Protein 4OCI (pdb70)

Solvent-accessible surface area: 8070 Å² total

InterPro domains:
  IPR002048 EF-hand domain [PF13499] (6-94)
  IPR002048 EF-hand domain [PF13833] (98-137)
  IPR002048 EF-hand domain [PS50222] (3-38)
  IPR002048 EF-hand domain [PS50222] (74-109)
  IPR002048 EF-hand domain [SM00054] (7-35)
  IPR002048 EF-hand domain [SM00054] (78-106)
  IPR011992 EF-hand domain pair [SSF47473] (4-139)
  IPR018247 EF-Hand 1, calcium-binding site [PS00018] (16-28)
  IPR050230 Calmodulin/Myosin light chain/Troponin C-like [PTHR23048] (3-138)

CATH classification: 1.10.238.10 (+1 more: 1.10.238.10)

Sequence (135 aa):
LKESFLLFDGDGDGYLTLNEFESLVRVLGVVETSAIASTYNSNSKVRGSYELFTSCFSQLKTKSFNKDEIKTAINVLDKDKKGFIPAIELRRILSTIGDNEQKEITDLFTFGIDEQGVVKVDDFINQDNHHHHHH

Organism: NCBI:txid885318

Radius of gyration: 17.02 Å; Cα contacts (8 Å, |Δi|>4): 132; chains: 1; bounding box: 42×22×48 Å

Foldseek 3Di:
DVVLQCVLCVPNPAADDLVSQVVSLVVVFQAASVVSSVLQVVQQDPRHHDVSSVVSSVVSPQQGAGPVQLVVQVCVQPVVVPQKDQLVSVVVSRVPGHNPDSVVSVVVCVCPHDNGGMDRVVVVVVVSSVNRDVD

B-factor: mean 32.06, std 11.65, range [13.19, 79.33]

Structure (mmCIF, N/CA/C/O backbone):
data_4OCI
#
_entry.id   4OCI
#
_cell.length_a   70.552
_cell.length_b   44.446
_cell.length_c   47.730
_cell.angle_alpha   90.00
_cell.angle_beta   108.92
_cell.angle_gamma   90.00
#
_symmetry.space_group_name_H-M   'C 1 2 1'
#
loop_
_entity.id
_entity.type
_entity.pdbx_description
1 polymer 'Calmodulin, putative'
2 non-polymer 'CALCIUM ION'
3 non-polymer 'SODIUM ION'
4 non-polymer 'ACETATE ION'
5 water water
#
loop_
_atom_site.group_PDB
_atom_site.id
_atom_site.type_symbol
_atom_site.label_atom_id
_atom_site.label_alt_id
_atom_site.label_comp_id
_atom_site.label_asym_id
_atom_site.label_entity_id
_atom_site.label_seq_id
_atom_site.pdbx_PDB_ins_code
_atom_site.Cartn_x
_atom_site.Cartn_y
_atom_site.Cartn_z
_atom_site.occupancy
_atom_site.B_iso_or_equiv
_atom_site.auth_seq_id
_atom_site.auth_comp_id
_atom_site.auth_asym_id
_atom_site.auth_atom_id
_atom_site.pdbx_PDB_model_num
ATOM 1 N N . LEU A 1 8 ? 44.894 28.303 5.382 1.00 37.57 8 LEU A N 1
ATOM 2 C CA . LEU A 1 8 ? 43.816 27.788 6.336 1.00 34.27 8 LEU A CA 1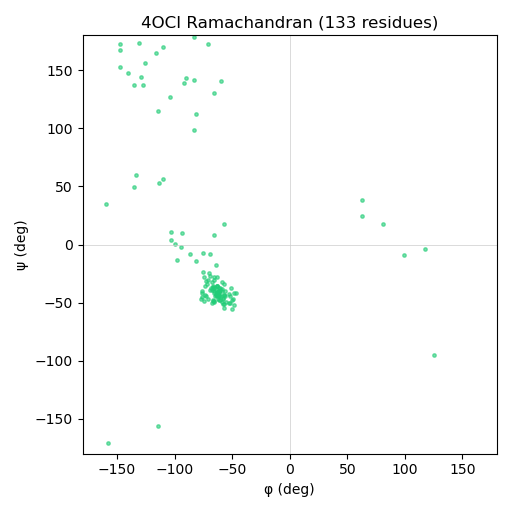
ATOM 3 C C . LEU A 1 8 ? 42.556 27.324 5.622 1.00 31.08 8 LEU A C 1
ATOM 4 O O . LEU A 1 8 ? 41.636 26.741 6.230 1.00 28.53 8 LEU A O 1
ATOM 9 N N . LYS A 1 9 ? 42.451 27.685 4.369 1.00 28.41 9 LYS A N 1
ATOM 10 C CA . LYS A 1 9 ? 41.282 27.321 3.617 1.00 27.23 9 LYS A CA 1
ATOM 11 C C . LYS A 1 9 ? 41.111 25.796 3.496 1.00 25.80 9 LYS A C 1
ATOM 12 O O . LYS A 1 9 ? 40.018 25.277 3.618 1.00 21.49 9 LYS A O 1
ATOM 18 N N . GLU A 1 10 ? 42.213 25.082 3.347 1.00 25.07 10 GLU A N 1
ATOM 19 C CA . GLU A 1 10 ? 42.121 23.623 3.295 1.00 27.73 10 GLU A CA 1
ATOM 20 C C . GLU A 1 10 ? 41.523 23.024 4.561 1.00 25.28 10 GLU A C 1
ATOM 21 O O . GLU A 1 10 ? 40.693 22.135 4.509 1.00 23.73 10 GLU A O 1
ATOM 27 N N . SER A 1 11 ? 41.897 23.587 5.695 1.00 23.47 11 SER A N 1
ATOM 28 C CA . SER A 1 11 ? 41.412 23.115 6.989 1.00 22.78 11 SER A CA 1
ATOM 29 C C . SER A 1 11 ? 39.962 23.491 7.209 1.00 20.27 11 SER A C 1
ATOM 30 O O . SER A 1 11 ? 39.173 22.712 7.711 1.00 20.73 11 SER A O 1
ATOM 33 N N . PHE A 1 12 ? 39.596 24.718 6.892 1.00 18.57 12 PHE A N 1
ATOM 34 C CA . PHE A 1 12 ? 38.219 25.096 6.950 1.00 18.15 12 PHE A CA 1
ATOM 35 C C . PHE A 1 12 ? 37.335 24.073 6.189 1.00 17.07 12 PHE A C 1
ATOM 36 O O . PHE A 1 12 ? 36.282 23.604 6.700 1.00 18.72 12 PHE A O 1
ATOM 44 N N . LEU A 1 13 ? 37.646 23.823 4.915 1.00 17.26 13 LEU A N 1
ATOM 45 C CA . LEU A 1 13 ? 36.822 22.975 4.053 1.00 18.21 13 LEU A CA 1
ATOM 46 C C . LEU A 1 13 ? 36.840 21.556 4.556 1.00 19.46 13 LEU A C 1
ATOM 47 O O . LEU A 1 13 ? 35.851 20.781 4.439 1.00 19.80 13 LEU A O 1
ATOM 52 N N . LEU A 1 14 ? 37.950 21.187 5.168 1.00 20.17 14 LEU A N 1
ATOM 53 C CA . LEU A 1 14 ? 37.987 19.846 5.819 1.00 23.05 14 LEU A CA 1
ATOM 54 C C . LEU A 1 14 ? 36.927 19.731 6.945 1.00 23.33 14 LEU A C 1
ATOM 55 O O . LEU A 1 14 ? 36.214 18.696 7.106 1.00 22.83 14 LEU A O 1
ATOM 60 N N . PHE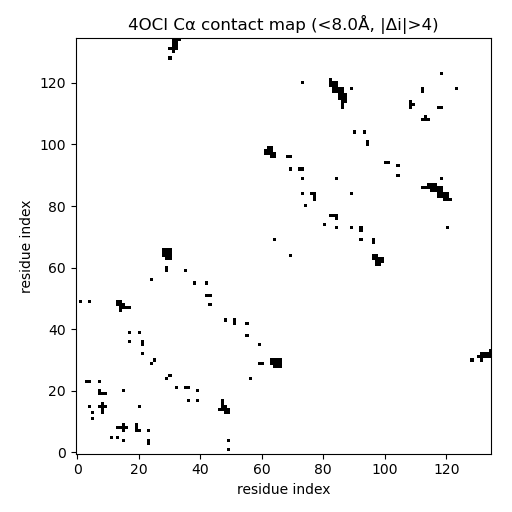 A 1 15 ? 36.765 20.802 7.708 1.00 23.34 15 PHE A N 1
ATOM 61 C CA . PHE A 1 15 ? 35.836 20.744 8.845 1.00 25.00 15 PHE A CA 1
ATOM 62 C C . PHE A 1 15 ? 34.427 21.086 8.422 1.00 25.85 15 PHE A C 1
ATOM 63 O O . PHE A 1 15 ? 33.484 20.959 9.198 1.00 25.99 15 PHE A O 1
ATOM 71 N N . ASP A 1 16 ? 34.251 21.545 7.177 1.00 25.49 16 ASP A N 1
ATOM 72 C CA . ASP A 1 16 ? 32.911 21.825 6.682 1.00 26.04 16 ASP A CA 1
ATOM 73 C C . ASP A 1 16 ? 32.350 20.494 6.213 1.00 27.92 16 ASP A C 1
ATOM 74 O O . ASP A 1 16 ? 32.583 20.065 5.079 1.00 27.44 16 ASP A O 1
ATOM 79 N N . GLY A 1 17 ? 31.546 19.859 7.054 1.00 27.85 17 GLY A N 1
ATOM 80 C CA . GLY A 1 17 ? 31.255 18.431 6.823 1.00 28.87 17 GLY A CA 1
ATOM 81 C C . GLY A 1 17 ? 30.299 18.178 5.696 1.00 30.23 17 GLY A C 1
ATOM 82 O O . GLY A 1 17 ? 30.339 17.111 5.071 1.00 32.26 17 GLY A O 1
ATOM 83 N N . ASP A 1 18 ? 29.469 19.155 5.365 1.00 29.97 18 ASP A N 1
ATOM 84 C CA . ASP A 1 18 ? 28.508 18.923 4.341 1.00 30.62 18 ASP A CA 1
ATOM 85 C C . ASP A 1 18 ? 28.867 19.567 2.968 1.00 30.62 18 ASP A C 1
ATOM 86 O O . ASP A 1 18 ? 28.027 19.629 2.087 1.00 31.08 18 ASP A O 1
ATOM 91 N N . GLY A 1 19 ? 30.094 20.059 2.809 1.00 28.78 19 GLY A N 1
ATOM 92 C CA . GLY A 1 19 ? 30.566 20.613 1.523 1.00 27.16 19 GLY A CA 1
ATOM 93 C C . GLY A 1 19 ? 29.859 21.837 0.976 1.00 25.73 19 GLY A C 1
ATOM 94 O O . GLY A 1 19 ? 29.906 22.069 -0.236 1.00 26.64 19 GLY A O 1
ATOM 95 N N . ASP A 1 20 ? 29.220 22.660 1.821 1.00 25.20 20 ASP A N 1
ATOM 96 C CA . ASP A 1 20 ? 28.524 23.844 1.321 1.00 23.22 20 ASP A CA 1
ATOM 97 C C . ASP A 1 20 ? 29.294 25.128 1.460 1.00 22.09 20 ASP A C 1
ATOM 98 O O . ASP A 1 20 ? 28.778 26.171 1.078 1.00 22.89 20 ASP A O 1
ATOM 103 N N . GLY A 1 21 ? 30.509 25.081 1.997 1.00 20.58 21 GLY A N 1
ATOM 104 C CA . GLY A 1 21 ? 31.325 26.309 2.271 1.00 18.54 21 GLY A CA 1
ATOM 105 C C . GLY A 1 21 ? 30.996 27.086 3.571 1.00 19.05 21 GLY A C 1
ATOM 106 O O . GLY A 1 21 ? 31.375 28.277 3.705 1.00 20.43 21 GLY A O 1
ATOM 107 N N . TYR A 1 22 ? 30.296 26.462 4.516 1.00 17.91 22 TYR A N 1
ATOM 108 C CA . TYR A 1 22 ? 29.851 27.090 5.761 1.00 19.19 22 TYR A CA 1
ATOM 109 C C . TYR A 1 22 ? 30.113 26.169 6.886 1.00 18.86 22 TYR A C 1
ATOM 110 O O . TYR A 1 22 ? 29.754 25.041 6.788 1.00 19.85 22 TYR A O 1
ATOM 119 N N . LEU A 1 23 ? 30.611 26.675 8.020 1.00 16.98 23 LEU A N 1
ATOM 120 C CA . LEU A 1 23 ? 30.706 25.864 9.216 1.00 16.10 23 LEU A CA 1
ATOM 121 C C . LEU A 1 23 ? 29.489 25.971 10.108 1.00 16.27 23 LEU A C 1
ATOM 122 O O . LEU A 1 23 ? 28.946 27.094 10.265 1.00 18.75 23 LEU A O 1
ATOM 127 N N . THR A 1 24 ? 29.050 24.831 10.663 1.00 16.49 24 THR A N 1
ATOM 128 C CA . THR A 1 24 ? 28.096 24.838 11.798 1.00 18.05 24 THR A CA 1
ATOM 129 C C . THR A 1 24 ? 28.794 25.344 13.065 1.00 18.11 24 THR A C 1
ATOM 130 O O . THR A 1 24 ? 29.993 25.520 13.071 1.00 17.48 24 THR A O 1
ATOM 134 N N . LEU A 1 25 ? 28.042 25.561 14.159 1.00 17.98 25 LEU A N 1
ATOM 135 C CA . LEU A 1 25 ? 28.640 25.959 15.421 1.00 16.80 25 LEU A CA 1
ATOM 136 C C . LEU A 1 25 ? 29.582 24.895 15.934 1.00 17.18 25 LEU A C 1
ATOM 137 O O . LEU A 1 25 ? 30.713 25.215 16.274 1.00 17.39 25 LEU A O 1
ATOM 142 N N . ASN A 1 26 ? 29.192 23.626 15.948 1.00 18.68 26 ASN A N 1
ATOM 143 C CA . ASN A 1 26 ? 30.159 22.600 16.443 1.00 20.92 26 ASN A CA 1
ATOM 144 C C . ASN A 1 26 ? 31.429 22.451 15.610 1.00 20.19 26 ASN A C 1
ATOM 145 O O . ASN A 1 26 ? 32.500 22.257 16.180 1.00 19.41 26 ASN A O 1
ATOM 150 N N . GLU A 1 27 ? 31.331 22.600 14.277 1.00 20.58 27 GLU A N 1
ATOM 151 C CA . GLU A 1 27 ? 32.513 22.584 13.411 1.00 19.78 27 GLU A CA 1
ATOM 152 C C . GLU A 1 27 ? 33.423 23.767 13.654 1.00 18.86 27 GLU A C 1
ATOM 153 O O . GLU A 1 27 ? 34.647 23.600 13.644 1.00 18.60 27 GLU A O 1
ATOM 159 N N . PHE A 1 28 ? 32.858 24.941 13.862 1.00 18.49 28 PHE A N 1
ATOM 160 C CA . PHE A 1 28 ? 33.645 26.124 14.226 1.00 18.70 28 PHE A CA 1
ATOM 161 C C . PHE A 1 28 ? 34.393 25.952 15.530 1.00 20.03 28 PHE A C 1
ATOM 162 O O . PHE A 1 28 ? 35.599 26.225 15.604 1.00 18.82 28 PHE A O 1
ATOM 170 N N . GLU A 1 29 ? 33.680 25.457 16.554 1.00 19.82 29 GLU A N 1
ATOM 171 C CA . GLU A 1 29 ? 34.306 25.274 17.861 1.00 22.41 29 GLU A CA 1
ATOM 172 C C . GLU A 1 29 ? 35.431 24.216 17.769 1.00 21.53 29 GLU A C 1
ATOM 173 O O . GLU A 1 29 ? 36.549 24.385 18.307 1.00 22.5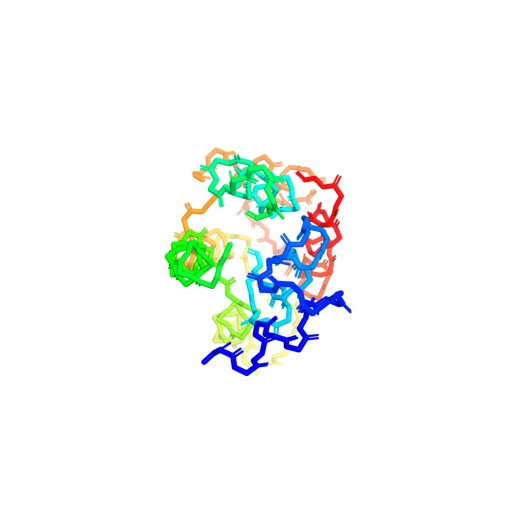0 29 GLU A O 1
ATOM 179 N N . SER A 1 30 ? 35.160 23.149 17.058 1.00 20.81 30 SER A N 1
ATOM 180 C CA . SER A 1 30 ? 36.079 22.095 16.947 1.00 22.80 30 SER A CA 1
ATOM 181 C C . SER A 1 30 ? 37.381 22.554 16.135 1.00 22.94 30 SER A C 1
ATOM 182 O O . SER A 1 30 ? 38.541 22.276 16.522 1.00 21.61 30 SER A O 1
ATOM 185 N N . LEU A 1 31 ? 37.217 23.395 15.137 1.00 20.90 31 LEU A N 1
ATOM 186 C CA . LEU A 1 31 ? 38.330 23.817 14.318 1.00 20.43 31 LEU A CA 1
ATOM 187 C C . LEU A 1 31 ? 39.188 24.774 15.054 1.00 22.12 31 LEU A C 1
ATOM 188 O O . LEU A 1 31 ? 40.433 24.637 15.021 1.00 23.50 31 LEU A O 1
ATOM 193 N N . VAL A 1 32 ? 38.562 25.720 15.744 1.00 22.13 32 VAL A N 1
ATOM 194 C CA . VAL A 1 32 ? 39.265 26.738 16.549 1.00 23.70 32 VAL A CA 1
ATOM 195 C C . VAL A 1 32 ? 40.032 26.041 17.672 1.00 23.92 32 VAL A C 1
ATOM 196 O O . VAL A 1 32 ? 41.218 26.371 17.923 1.00 25.33 32 VAL A O 1
ATOM 200 N N . ARG A 1 33 ? 39.427 25.024 18.304 1.00 24.32 33 ARG A N 1
ATOM 201 C CA . ARG A 1 33 ? 40.186 24.250 19.300 1.00 24.67 33 ARG A CA 1
ATOM 202 C C . ARG A 1 33 ? 41.345 23.433 18.711 1.00 26.03 33 ARG A C 1
ATOM 203 O O . ARG A 1 33 ? 42.450 23.424 19.313 1.00 24.99 33 ARG A O 1
ATOM 211 N N . VAL A 1 34 ? 41.088 22.694 17.641 1.00 24.65 34 VAL A N 1
ATOM 212 C CA . VAL A 1 34 ? 42.176 22.073 16.886 1.00 27.30 34 VAL A CA 1
ATOM 213 C C . VAL A 1 34 ? 43.365 23.025 16.564 1.00 28.90 34 VAL A C 1
ATOM 214 O O . VAL A 1 34 ? 44.512 22.618 16.671 1.00 30.61 34 VAL A O 1
ATOM 218 N N . LEU A 1 35 ? 43.079 24.276 16.169 1.00 30.26 35 LEU A N 1
ATOM 219 C CA . LEU A 1 35 ? 44.063 25.295 15.858 1.00 30.17 35 LEU A CA 1
ATOM 220 C C . LEU A 1 35 ? 44.742 25.910 17.067 1.00 31.63 35 LEU A C 1
ATOM 221 O O . LEU A 1 35 ? 45.675 26.670 16.907 1.00 33.00 35 LEU A O 1
ATOM 226 N N . GLY A 1 36 ? 44.300 25.602 18.282 1.00 32.07 36 GLY A N 1
ATOM 227 C CA . GLY A 1 36 ? 45.076 25.915 19.454 1.00 33.03 36 GLY A CA 1
ATOM 228 C C . GLY A 1 36 ? 44.431 26.892 20.440 1.00 33.31 36 GLY A C 1
ATOM 229 O O . GLY A 1 36 ? 44.982 27.113 21.536 1.00 34.16 36 GLY A O 1
ATOM 230 N N . VAL A 1 37 ? 43.262 27.421 20.100 1.00 31.08 37 VAL A N 1
ATOM 231 C CA . VAL A 1 37 ? 42.565 28.382 20.966 1.00 30.42 37 VAL A CA 1
ATOM 232 C C . VAL A 1 37 ? 42.120 27.720 22.273 1.00 30.76 37 VAL A C 1
ATOM 233 O O . VAL A 1 37 ? 41.593 26.602 22.259 1.00 31.63 37 VAL A O 1
ATOM 237 N N . VAL A 1 38 ? 42.444 28.380 23.384 1.00 30.57 38 VAL A N 1
ATOM 238 C CA . VAL A 1 38 ? 42.087 27.963 24.734 1.00 30.40 38 VAL A CA 1
ATOM 239 C C . VAL A 1 38 ? 41.144 28.992 25.299 1.00 28.43 38 VAL A C 1
ATOM 240 O O . VAL A 1 38 ? 41.541 30.106 25.622 1.00 28.67 38 VAL A O 1
ATOM 252 N N . GLU A 1 40 ? 36.546 29.488 26.828 1.00 21.51 40 GLU A N 1
ATOM 253 C CA . GLU A 1 40 ? 35.288 28.899 27.204 1.00 22.11 40 GLU A CA 1
ATOM 254 C C . GLU A 1 40 ? 34.516 28.639 25.940 1.00 21.50 40 GLU A C 1
ATOM 255 O O . GLU A 1 40 ? 34.508 29.476 25.062 1.00 21.27 40 GLU A O 1
ATOM 261 N N . THR A 1 41 ? 33.812 27.519 25.913 1.00 19.79 41 THR A N 1
ATOM 262 C CA . THR A 1 41 ? 32.897 27.195 24.830 1.00 19.90 41 THR A CA 1
ATOM 263 C C . THR A 1 41 ? 31.900 28.306 24.574 1.00 19.91 41 THR A C 1
ATOM 264 O O . THR A 1 41 ? 31.555 28.610 23.404 1.00 19.37 41 THR A O 1
ATOM 268 N N . SER A 1 42 ? 31.356 28.895 25.618 1.00 17.37 42 SER A N 1
ATOM 269 C CA . SER A 1 42 ? 30.268 29.888 25.414 1.00 19.53 42 SER A CA 1
ATOM 270 C C . SER A 1 42 ? 30.865 31.143 24.787 1.00 19.75 42 SER A C 1
ATOM 271 O O . SER A 1 42 ? 30.154 31.896 24.186 1.00 20.58 42 SER A O 1
ATOM 274 N N . ALA A 1 43 ? 32.140 31.404 24.965 1.00 19.18 43 ALA A N 1
ATOM 275 C CA . ALA A 1 43 ? 32.762 32.598 24.358 1.00 20.55 43 ALA A CA 1
ATOM 276 C C . ALA A 1 43 ? 32.990 32.347 22.828 1.00 19.40 43 ALA A C 1
ATOM 277 O O . ALA A 1 43 ? 32.760 33.237 21.978 1.00 18.40 43 ALA A O 1
ATOM 279 N N . ILE A 1 44 ? 33.446 31.153 22.515 1.00 17.07 44 ILE A N 1
ATOM 280 C CA . ILE A 1 44 ? 33.556 30.689 21.092 1.00 17.14 44 ILE A CA 1
ATOM 281 C C . ILE A 1 44 ? 32.167 30.764 20.423 1.00 18.78 44 ILE A C 1
ATOM 282 O O . ILE A 1 44 ? 32.041 31.267 19.323 1.00 17.85 44 ILE A O 1
ATOM 287 N N . ALA A 1 45 ? 31.128 30.284 21.098 1.00 17.92 45 ALA A N 1
ATOM 288 C CA . ALA A 1 45 ? 29.761 30.234 20.574 1.00 19.96 45 ALA A CA 1
ATOM 289 C C . ALA A 1 45 ? 29.195 31.620 20.395 1.00 19.60 45 ALA A C 1
ATOM 290 O O . ALA A 1 45 ? 28.478 31.901 19.427 1.00 20.35 45 ALA A O 1
ATOM 292 N N . SER A 1 46 ? 29.534 32.504 21.318 1.00 19.55 46 SER A N 1
ATOM 293 C CA . SER A 1 46 ? 29.135 33.877 21.229 1.00 21.23 46 SER A CA 1
ATOM 294 C C . SER A 1 46 ? 29.750 34.572 19.988 1.00 21.13 46 SER A C 1
ATOM 295 O O . SER A 1 46 ? 29.105 35.331 19.326 1.00 21.61 46 SER A O 1
ATOM 298 N N . THR A 1 47 ? 31.033 34.336 19.702 1.00 21.96 47 THR A N 1
ATOM 299 C CA . THR A 1 47 ? 31.664 34.863 18.476 1.00 21.85 47 THR A CA 1
ATOM 300 C C . THR A 1 47 ? 30.963 34.292 17.251 1.00 20.77 47 THR A C 1
ATOM 301 O O . THR A 1 47 ? 30.674 35.004 16.305 1.00 19.32 47 THR A O 1
ATOM 305 N N . TYR A 1 48 ? 30.679 32.990 17.281 1.00 19.41 48 TYR A N 1
ATOM 306 C CA . TYR A 1 48 ? 29.928 32.378 16.156 1.00 19.17 48 TYR A CA 1
ATOM 307 C C . TYR A 1 48 ? 28.560 33.090 15.963 1.00 19.39 48 TYR A C 1
ATOM 308 O O . TYR A 1 48 ? 28.165 33.414 14.832 1.00 20.00 48 TYR A O 1
ATOM 317 N N . ASN A 1 49 ? 27.823 33.310 17.054 1.00 18.37 49 ASN A N 1
ATOM 318 C CA . ASN A 1 49 ? 26.500 33.904 16.993 1.00 21.26 49 ASN A CA 1
ATOM 319 C C . ASN A 1 49 ? 26.562 35.315 16.341 1.00 24.28 49 ASN A C 1
ATOM 320 O O . ASN A 1 49 ? 25.721 35.692 15.537 1.00 24.91 49 ASN A O 1
ATOM 325 N N . SER A 1 50 ? 27.600 36.063 16.644 1.00 25.52 50 SER A N 1
ATOM 326 C CA . SER A 1 50 ? 27.727 37.430 16.119 1.00 29.03 50 SER A CA 1
ATOM 327 C C . SER A 1 50 ? 28.280 37.446 14.697 1.00 30.02 50 SER A C 1
ATOM 328 O O . SER A 1 50 ? 28.250 38.459 14.032 1.00 34.18 50 SER A O 1
ATOM 331 N N . ASN A 1 51 ? 28.830 36.352 14.225 1.00 29.85 51 ASN A N 1
ATOM 332 C CA . ASN A 1 51 ? 29.530 36.404 12.927 1.00 30.20 51 ASN A CA 1
ATOM 333 C C . ASN A 1 51 ? 29.138 35.205 12.073 1.00 29.21 51 ASN A C 1
ATOM 334 O O . ASN A 1 51 ? 29.986 34.425 11.599 1.00 31.70 51 ASN A O 1
ATOM 339 N N . SER A 1 52 ? 27.863 34.953 11.958 1.00 27.80 52 SER A N 1
ATOM 340 C CA . SER A 1 52 ? 27.497 33.898 11.047 1.00 26.79 52 SER A CA 1
ATOM 341 C C . SER A 1 52 ? 26.251 34.402 10.356 1.00 28.06 52 SER A C 1
ATOM 342 O O . SER A 1 52 ? 25.468 35.144 10.942 1.00 29.39 52 SER A O 1
ATOM 345 N N . LYS A 1 53 ? 26.088 34.015 9.110 1.00 28.04 53 LYS A N 1
ATOM 346 C CA . LYS A 1 53 ? 24.817 34.230 8.400 1.00 30.07 53 LYS A CA 1
ATOM 347 C C . LYS A 1 53 ? 23.901 33.109 8.784 1.00 29.07 53 LYS A C 1
ATOM 348 O O . LYS A 1 53 ? 24.301 32.111 9.463 1.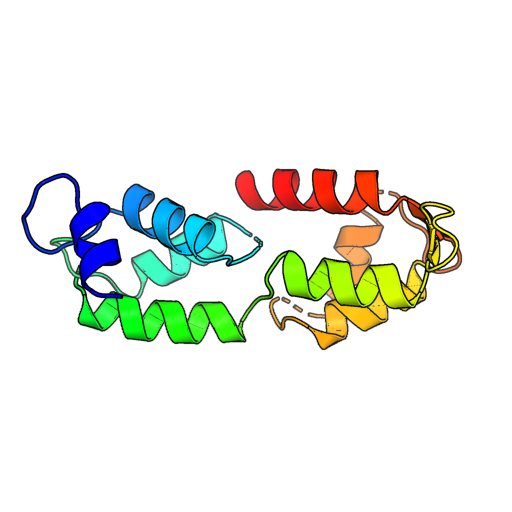00 26.19 53 LYS A O 1
ATOM 354 N N . VAL A 1 54 ? 22.694 33.173 8.249 1.00 28.61 54 VAL A N 1
ATOM 355 C CA . VAL A 1 54 ? 21.815 32.041 8.379 1.00 29.21 54 VAL A CA 1
ATOM 356 C C . VAL A 1 54 ? 22.394 30.694 7.959 1.00 28.31 54 VAL A C 1
ATOM 357 O O . VAL A 1 54 ? 22.189 29.724 8.638 1.00 29.12 54 VAL A O 1
ATOM 361 N N . ARG A 1 55 ? 23.099 30.625 6.826 1.00 28.00 55 ARG A N 1
ATOM 362 C CA . ARG A 1 55 ? 23.776 29.434 6.358 1.00 26.52 55 ARG A CA 1
ATOM 363 C C . ARG A 1 55 ? 24.919 28.946 7.267 1.00 25.59 55 ARG A C 1
ATOM 364 O O . ARG A 1 55 ? 25.387 27.810 7.155 1.00 25.13 55 ARG A O 1
ATOM 372 N N . GLY A 1 56 ? 25.425 29.778 8.164 1.00 24.30 56 GLY A N 1
ATOM 373 C CA . GLY A 1 56 ? 26.561 29.302 8.938 1.00 20.42 56 GLY A CA 1
ATOM 374 C C . GLY A 1 56 ? 27.695 30.308 8.780 1.00 20.25 56 GLY A C 1
ATOM 375 O O . GLY A 1 56 ? 27.467 31.464 8.455 1.00 19.36 56 GLY A O 1
ATOM 384 N N . SER A 1 58 ? 31.076 31.533 6.934 1.00 19.00 58 SER A N 1
ATOM 385 C CA . SER A 1 58 ? 31.803 31.415 5.655 1.00 20.61 58 SER A CA 1
ATOM 386 C C . SER A 1 58 ? 33.286 31.477 5.944 1.00 20.30 58 SER A C 1
ATOM 387 O O . SER A 1 58 ? 33.695 31.721 7.089 1.00 19.43 58 SER A O 1
ATOM 390 N N . TYR A 1 59 ? 34.123 31.128 4.961 1.00 19.11 59 TYR A N 1
ATOM 391 C CA . TYR A 1 59 ? 35.560 31.177 5.162 1.00 18.10 59 TYR A CA 1
ATOM 392 C C . TYR A 1 59 ? 36.059 32.562 5.566 1.00 19.83 59 TYR A C 1
ATOM 393 O O . TYR A 1 59 ? 36.971 32.701 6.385 1.00 18.70 59 TYR A O 1
ATOM 402 N N . GLU A 1 60 ? 35.561 33.617 4.907 1.00 20.01 60 GLU A N 1
ATOM 403 C CA . GLU A 1 60 ? 36.111 34.935 5.293 1.00 23.27 60 GLU A CA 1
ATOM 404 C C . GLU A 1 60 ? 35.661 35.460 6.682 1.00 22.16 60 GLU A C 1
ATOM 405 O O . GLU A 1 60 ? 36.482 36.066 7.364 1.00 22.03 60 GLU A O 1
ATOM 411 N N . LEU A 1 61 ? 34.425 35.172 7.122 1.00 20.22 61 LEU A N 1
ATOM 412 C CA . LEU A 1 61 ? 34.023 35.472 8.508 1.00 19.85 61 LEU A CA 1
ATOM 413 C C . LEU A 1 61 ? 34.922 34.662 9.466 1.00 20.48 61 LEU A C 1
ATOM 414 O O . LEU A 1 61 ? 35.297 35.159 10.508 1.00 20.33 61 LEU A O 1
ATOM 419 N N . PHE A 1 62 ? 35.200 33.396 9.128 1.00 18.83 62 PHE A N 1
ATOM 420 C CA . PHE A 1 62 ? 36.088 32.511 9.915 1.00 19.46 62 PHE A CA 1
ATOM 421 C C . PHE A 1 62 ? 37.485 33.050 10.123 1.00 19.71 62 PHE A C 1
ATOM 422 O O . PHE A 1 62 ? 37.983 33.072 11.249 1.00 19.34 62 PHE A O 1
ATOM 430 N N . THR A 1 63 ? 38.160 33.473 9.053 1.00 21.38 63 THR A N 1
ATOM 431 C CA . THR A 1 63 ? 39.496 34.032 9.223 1.00 22.47 63 THR A CA 1
ATOM 43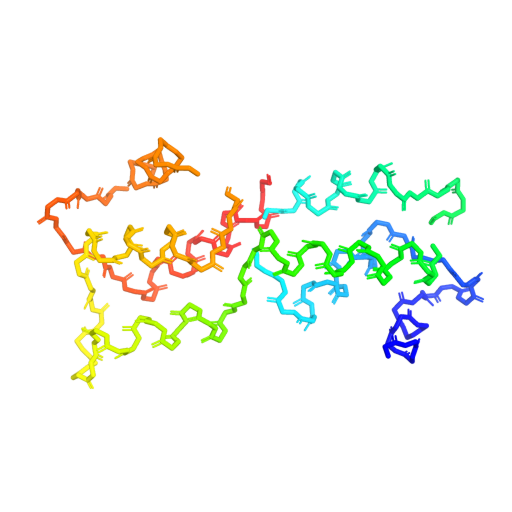2 C C . THR A 1 63 ? 39.501 35.326 10.045 1.00 23.70 63 THR A C 1
ATOM 433 O O . THR A 1 63 ? 40.386 35.492 10.880 1.00 22.37 63 THR A O 1
ATOM 437 N N . SER A 1 64 ? 38.520 36.200 9.855 1.00 23.28 64 SER A N 1
ATOM 438 C CA . SER A 1 64 ? 38.369 37.364 10.776 1.00 26.12 64 SER A CA 1
ATOM 439 C C . SER A 1 64 ? 38.168 36.968 12.213 1.00 26.24 64 SER A C 1
ATOM 440 O O . SER A 1 64 ? 38.908 37.449 13.065 1.00 26.80 64 SER A O 1
ATOM 443 N N . CYS A 1 65 ? 37.239 36.048 12.480 1.00 26.31 65 CYS A N 1
ATOM 444 C CA . CYS A 1 65 ? 36.953 35.555 13.864 1.00 28.91 65 CYS A CA 1
ATOM 445 C C . CYS A 1 65 ? 38.143 34.861 14.476 1.00 28.61 65 CYS A C 1
ATOM 446 O O . CYS A 1 65 ? 38.469 35.111 15.619 1.00 29.86 65 CYS A O 1
ATOM 449 N N . PHE A 1 66 ? 38.802 34.025 13.694 1.00 27.07 66 PHE A N 1
ATOM 450 C CA . PHE A 1 66 ? 39.914 33.262 14.172 1.00 28.03 66 PHE A CA 1
ATOM 451 C C . PHE A 1 66 ? 41.070 34.211 14.577 1.00 29.01 66 PHE A C 1
ATOM 452 O O . PHE A 1 66 ? 41.663 34.018 15.656 1.00 28.72 66 PHE A O 1
ATOM 460 N N . SER A 1 67 ? 41.367 35.230 13.766 1.00 30.44 67 SER A N 1
ATOM 461 C CA . SER A 1 67 ? 42.356 36.246 14.143 1.00 34.70 67 SER A CA 1
ATOM 462 C C . SER A 1 67 ? 42.005 36.899 15.443 1.00 34.69 67 SER A C 1
ATOM 463 O O . SER A 1 67 ? 42.888 37.152 16.250 1.00 36.86 67 SER A O 1
ATOM 466 N N . GLN A 1 68 ? 40.731 37.168 15.652 1.00 34.34 68 GLN A N 1
ATOM 467 C CA . GLN A 1 68 ? 40.313 37.861 16.850 1.00 36.33 68 GLN A CA 1
ATOM 468 C C . GLN A 1 68 ? 40.308 36.968 18.075 1.00 36.03 68 GLN A C 1
ATOM 469 O O . GLN A 1 68 ? 40.833 37.370 19.113 1.00 35.92 68 GLN A O 1
ATOM 475 N N . LEU A 1 69 ? 39.772 35.745 17.960 1.00 34.95 69 LEU A N 1
ATOM 476 C CA . LEU A 1 69 ? 39.972 34.735 18.983 1.00 34.66 69 LEU A CA 1
ATOM 477 C C . LEU A 1 69 ? 41.427 34.589 19.384 1.00 35.00 69 LEU A C 1
ATOM 478 O O . LEU A 1 69 ? 41.728 34.460 20.571 1.00 36.15 69 LEU A O 1
ATOM 483 N N . LYS A 1 70 ? 42.335 34.608 18.419 1.00 36.57 70 LYS A N 1
ATOM 484 C CA . LYS A 1 70 ? 43.760 34.375 18.686 1.00 37.73 70 LYS A CA 1
ATOM 485 C C . LYS A 1 70 ? 44.370 35.431 19.590 1.00 41.50 70 LYS A C 1
ATOM 486 O O . LYS A 1 70 ? 45.219 35.092 20.448 1.00 41.90 70 LYS A O 1
ATOM 492 N N . THR A 1 71 ? 43.914 36.677 19.442 1.00 43.42 71 THR A N 1
ATOM 493 C CA . THR A 1 71 ? 44.338 37.778 20.297 1.00 47.15 71 THR A CA 1
ATOM 494 C C . THR A 1 71 ? 43.687 37.654 21.644 1.00 48.11 71 THR A C 1
ATOM 495 O O . THR A 1 71 ? 44.366 37.723 22.668 1.00 49.81 71 THR A O 1
ATOM 499 N N . LYS A 1 72 ? 42.371 37.446 21.644 1.00 48.72 72 LYS A N 1
ATOM 500 C CA . LYS A 1 72 ? 41.589 37.320 22.894 1.00 49.24 72 LYS A CA 1
ATOM 501 C C . LYS A 1 72 ? 41.899 36.080 23.784 1.00 48.64 72 LYS A C 1
ATOM 502 O O . LYS A 1 72 ? 41.168 35.808 24.753 1.00 49.87 72 LYS A O 1
ATOM 508 N N . SER A 1 73 ? 42.932 35.301 23.476 1.00 47.37 73 SER A N 1
ATOM 509 C CA . SER A 1 73 ? 43.130 34.069 24.261 1.00 45.32 73 SER A CA 1
ATOM 510 C C . SER A 1 73 ? 44.573 33.634 24.149 1.00 44.01 73 SER A C 1
ATOM 511 O O . SER A 1 73 ? 45.411 34.368 23.598 1.00 45.02 73 SER A O 1
ATOM 514 N N . PHE A 1 74 ? 44.864 32.440 24.635 1.00 41.71 74 PHE A N 1
ATOM 515 C CA . PHE A 1 74 ? 46.199 31.900 24.483 1.00 41.45 74 PHE A CA 1
ATOM 516 C C . PHE A 1 74 ? 46.062 30.509 23.945 1.00 40.75 74 PHE A C 1
ATOM 517 O O . PHE A 1 74 ? 44.936 30.023 23.804 1.00 39.17 74 PHE A O 1
ATOM 525 N N . ASN A 1 75 ? 47.193 29.900 23.613 1.00 40.65 75 ASN A N 1
ATOM 526 C CA . ASN A 1 75 ? 47.260 28.466 23.369 1.00 42.10 75 ASN A CA 1
ATOM 527 C C . ASN A 1 75 ? 48.023 27.762 24.473 1.00 41.97 75 ASN A C 1
ATOM 528 O O . ASN A 1 75 ? 48.655 28.387 25.328 1.00 40.61 75 ASN A O 1
ATOM 533 N N . LYS A 1 76 ? 47.937 26.442 24.427 1.00 43.42 76 LYS A N 1
ATOM 534 C CA . LYS A 1 76 ? 48.444 25.609 25.465 1.00 44.90 76 LYS A CA 1
ATOM 535 C C . LYS A 1 76 ? 49.964 25.566 25.374 1.00 45.47 76 LYS A C 1
ATOM 536 O O . LYS A 1 76 ? 50.595 25.443 26.398 1.00 46.75 76 LYS A O 1
ATOM 542 N N . ASP A 1 77 ? 50.564 25.749 24.193 1.00 44.61 77 ASP A N 1
ATOM 543 C CA . ASP A 1 77 ? 52.050 25.925 24.102 1.00 43.72 77 ASP A CA 1
ATOM 544 C C . ASP A 1 77 ? 52.566 27.170 24.837 1.00 42.45 77 ASP A C 1
ATOM 545 O O . ASP A 1 77 ? 53.625 27.155 25.509 1.00 41.96 77 ASP A O 1
ATOM 547 N N . GLU A 1 78 ? 51.802 28.240 24.688 1.00 40.44 78 GLU A N 1
ATOM 548 C CA . GLU A 1 78 ? 52.130 29.525 25.236 1.00 40.80 78 GLU A CA 1
ATOM 549 C C . GLU A 1 78 ? 52.073 29.445 26.768 1.00 38.94 78 GLU A C 1
ATOM 550 O O . GLU A 1 78 ? 53.011 29.872 27.465 1.00 36.26 78 GLU A O 1
ATOM 556 N N . ILE A 1 79 ? 50.986 28.880 27.300 1.00 38.09 79 ILE A N 1
ATOM 557 C CA . ILE A 1 79 ? 50.910 28.810 28.756 1.00 37.90 79 ILE A CA 1
ATOM 558 C C . ILE A 1 79 ? 51.966 27.862 29.320 1.00 39.46 79 ILE A C 1
ATOM 559 O O . ILE A 1 79 ? 52.633 28.160 30.351 1.00 39.14 79 ILE A O 1
ATOM 564 N N . LYS A 1 80 ? 52.179 26.747 28.618 1.00 40.11 80 LYS A N 1
ATOM 565 C CA . LYS A 1 80 ? 53.120 25.794 29.111 1.00 42.17 80 LYS A CA 1
ATOM 566 C C . LYS A 1 80 ? 54.533 26.326 29.112 1.00 42.90 80 LYS A C 1
ATOM 567 O O . LYS A 1 80 ? 55.219 26.231 30.148 1.00 45.15 80 LYS A O 1
ATOM 573 N N . THR A 1 81 ? 54.986 26.894 27.997 1.00 43.10 81 THR A N 1
ATOM 574 C CA . THR A 1 81 ? 56.290 27.578 28.001 1.00 43.78 81 THR A CA 1
ATOM 575 C C . THR A 1 81 ? 56.452 28.552 29.161 1.00 42.81 81 THR A C 1
ATOM 576 O O . THR A 1 81 ? 57.481 28.571 29.824 1.00 42.20 81 THR A O 1
ATOM 580 N N . ALA A 1 82 ? 55.438 29.381 29.393 1.00 41.74 82 ALA A N 1
ATOM 581 C CA . ALA A 1 82 ? 55.549 30.360 30.475 1.00 41.97 82 ALA A CA 1
ATOM 582 C C . ALA A 1 82 ? 55.585 29.650 31.827 1.00 41.49 82 ALA A C 1
ATOM 583 O O . ALA A 1 82 ? 56.304 30.083 32.724 1.00 41.83 82 ALA A O 1
ATOM 585 N N . ILE A 1 83 ? 54.837 28.559 31.985 1.00 40.09 83 ILE A N 1
ATOM 586 C CA . ILE A 1 83 ? 54.902 27.860 33.260 1.00 40.41 83 ILE A CA 1
ATOM 587 C C . ILE A 1 83 ? 56.297 27.245 33.423 1.00 42.66 83 ILE A C 1
ATOM 588 O O . ILE A 1 83 ? 56.958 27.463 34.416 1.00 43.92 83 ILE A O 1
ATOM 593 N N . ASN A 1 84 ? 56.765 26.529 32.417 1.00 45.46 84 ASN A N 1
ATOM 594 C CA . ASN A 1 84 ? 58.043 25.793 32.513 1.00 47.78 84 ASN A CA 1
ATOM 595 C C . ASN A 1 84 ? 59.281 26.654 32.816 1.00 48.42 84 ASN A C 1
ATOM 596 O O . ASN A 1 84 ? 60.204 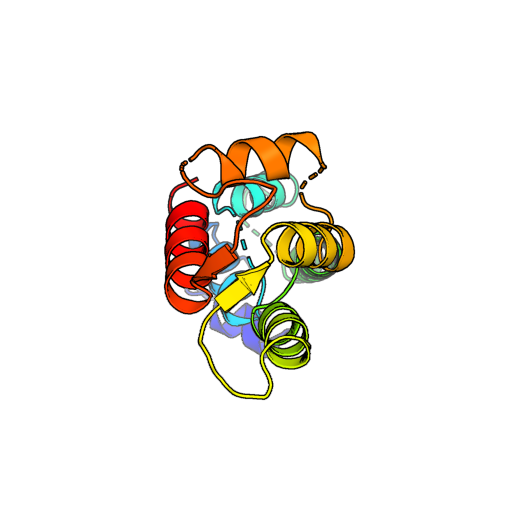26.212 33.522 1.00 48.54 84 ASN A O 1
ATOM 601 N N . VAL A 1 85 ? 59.259 27.892 32.326 1.00 48.29 85 VAL A N 1
ATOM 602 C CA . VAL A 1 85 ? 60.206 28.908 32.733 1.00 49.54 85 VAL A CA 1
ATOM 603 C C . VAL A 1 85 ? 60.360 29.098 34.277 1.00 49.71 85 VAL A C 1
ATOM 604 O O . VAL A 1 85 ? 61.487 29.311 34.770 1.00 49.18 85 VAL A O 1
ATOM 608 N N . LEU A 1 86 ? 59.254 28.986 35.023 1.00 48.82 86 LEU A N 1
ATOM 609 C CA . LEU A 1 86 ? 59.321 29.030 36.492 1.00 49.46 86 LEU A CA 1
ATOM 610 C C . LEU A 1 86 ? 59.418 27.674 37.247 1.00 49.21 86 LEU A C 1
ATOM 611 O O . LEU A 1 86 ? 59.479 27.652 38.493 1.00 48.44 86 LEU A O 1
ATOM 616 N N . ASP A 1 87 ? 59.386 26.559 36.522 1.00 48.61 87 ASP A N 1
ATOM 617 C CA . ASP A 1 87 ? 59.560 25.254 37.163 1.00 49.03 87 ASP A CA 1
ATOM 618 C C . ASP A 1 87 ? 60.551 24.406 36.366 1.00 49.93 87 ASP A C 1
ATOM 619 O O . ASP A 1 87 ? 60.182 23.340 35.879 1.00 49.56 87 ASP A O 1
ATOM 624 N N . LYS A 1 88 ? 61.788 24.886 36.203 1.00 51.28 88 LYS A N 1
ATOM 625 C CA . LYS A 1 88 ? 62.783 24.205 35.325 1.00 53.19 88 LYS A CA 1
ATOM 626 C C . LYS A 1 88 ? 63.276 22.906 35.986 1.00 53.19 88 LYS A C 1
ATOM 627 O O . LYS A 1 88 ? 63.602 21.926 35.317 1.00 53.68 88 LYS A O 1
ATOM 633 N N . ASP A 1 89 ? 63.315 22.920 37.311 1.00 51.84 89 ASP A N 1
ATOM 634 C CA . ASP A 1 89 ? 63.536 21.709 38.095 1.00 51.47 89 ASP A CA 1
ATOM 635 C C . ASP A 1 89 ? 62.371 20.686 38.083 1.00 48.54 89 ASP A C 1
ATOM 636 O O . ASP A 1 89 ? 62.519 19.584 38.585 1.00 48.23 89 ASP A O 1
ATOM 641 N N . LYS A 1 90 ? 61.229 21.039 37.520 1.00 45.76 90 LYS A N 1
ATOM 642 C CA . LYS A 1 90 ? 60.097 20.070 37.380 1.00 44.38 90 LYS A CA 1
ATOM 643 C C . LYS A 1 90 ? 59.513 19.538 38.708 1.00 42.22 90 LYS A C 1
ATOM 644 O O . LYS A 1 90 ? 59.160 18.338 38.856 1.00 42.45 90 LYS A O 1
ATOM 650 N N . LYS A 1 91 ? 59.448 20.446 39.669 1.00 38.18 91 LYS A N 1
ATOM 651 C CA . LYS A 1 91 ? 58.801 20.212 40.947 1.00 36.58 91 LYS A CA 1
ATOM 652 C C . LYS A 1 91 ? 57.280 20.017 40.738 1.00 33.77 91 LYS A C 1
ATOM 653 O O . LYS A 1 91 ? 56.626 19.358 41.528 1.00 33.57 91 LYS A O 1
ATOM 659 N N . GLY A 1 92 ? 56.712 20.612 39.699 1.00 30.38 92 GLY A N 1
ATOM 660 C CA . GLY A 1 92 ? 55.266 20.435 39.530 1.00 28.42 92 GLY A CA 1
ATOM 661 C C . GLY A 1 92 ? 54.420 21.595 40.030 1.00 25.14 92 GLY A C 1
ATOM 662 O O . GLY A 1 92 ? 53.180 21.584 39.816 1.00 24.27 92 GLY A O 1
ATOM 663 N N . PHE A 1 93 ? 55.047 22.566 40.728 1.00 21.70 93 PHE A N 1
ATOM 664 C CA . PHE A 1 93 ? 54.321 23.663 41.365 1.00 21.35 93 PHE A CA 1
ATOM 665 C C . PHE A 1 93 ? 54.910 24.975 40.989 1.00 20.41 93 PHE A C 1
ATOM 666 O O . PHE A 1 93 ? 56.152 25.083 40.773 1.00 20.41 93 PHE A O 1
ATOM 674 N N . ILE A 1 94 ? 54.005 25.938 40.842 1.00 20.37 94 ILE A N 1
ATOM 675 C CA . ILE A 1 94 ? 54.393 27.342 40.747 1.00 21.30 94 ILE A CA 1
ATOM 676 C C . ILE A 1 94 ? 53.639 28.204 41.799 1.00 20.46 94 ILE A C 1
ATOM 677 O O . ILE A 1 94 ? 52.578 27.801 42.257 1.00 21.22 94 ILE A O 1
ATOM 682 N N . PRO A 1 95 ? 54.198 29.371 42.195 1.00 20.01 95 PRO A N 1
ATOM 683 C CA . PRO A 1 95 ? 53.399 30.338 42.996 1.00 19.64 95 PRO A CA 1
ATOM 684 C C . PRO A 1 95 ? 52.153 30.835 42.315 1.00 19.93 95 PRO A C 1
ATOM 685 O O . PRO A 1 95 ? 52.188 31.085 41.118 1.00 19.12 95 PRO A O 1
ATOM 689 N N . ALA A 1 96 ? 51.061 30.978 43.084 1.00 18.35 96 ALA A N 1
ATOM 690 C CA . ALA A 1 96 ? 49.821 31.379 42.555 1.00 20.90 96 ALA A CA 1
ATOM 691 C C . ALA A 1 96 ? 49.970 32.781 41.983 1.00 22.78 96 ALA A C 1
ATOM 692 O O . ALA A 1 96 ? 49.319 33.141 40.970 1.00 22.70 96 ALA A O 1
ATOM 694 N N . ILE A 1 97 ? 50.779 33.610 42.632 1.00 21.71 97 ILE A N 1
ATOM 695 C CA . ILE A 1 97 ? 50.888 34.961 42.134 1.00 23.15 97 ILE A CA 1
ATOM 696 C C . ILE A 1 97 ? 51.614 35.028 40.804 1.00 23.55 97 ILE A C 1
ATOM 697 O O . ILE A 1 97 ? 51.327 35.932 39.976 1.00 24.35 97 ILE A O 1
ATOM 702 N N . GLU A 1 98 ? 52.492 34.058 40.557 1.00 21.91 98 GLU A N 1
ATOM 703 C CA . GLU A 1 98 ? 53.198 34.025 39.270 1.00 23.60 98 GLU A CA 1
ATOM 704 C C . GLU A 1 98 ? 52.240 33.489 38.154 1.00 24.02 98 GLU A C 1
ATOM 705 O O . GLU A 1 98 ? 52.276 33.924 36.990 1.00 24.88 98 GLU A O 1
ATOM 711 N N . LEU A 1 99 ? 51.455 32.486 38.490 1.00 23.17 99 LEU A N 1
ATOM 712 C CA . LEU A 1 99 ? 50.311 32.120 37.629 1.00 23.21 99 LEU A CA 1
ATOM 713 C C . LEU A 1 99 ? 49.410 33.320 37.298 1.00 21.87 99 LEU A C 1
ATOM 714 O O . LEU A 1 99 ? 49.039 33.480 36.171 1.00 23.56 99 LEU A O 1
ATOM 719 N N . ARG A 1 100 ? 48.993 34.085 38.298 1.00 22.21 100 ARG A N 1
ATOM 720 C CA . ARG A 1 100 ? 48.257 35.348 38.077 1.00 24.21 100 ARG A CA 1
ATOM 721 C C . ARG A 1 100 ? 48.968 36.222 37.098 1.00 24.72 100 ARG A C 1
ATOM 722 O O . ARG A 1 100 ? 48.332 36.729 36.173 1.00 27.83 100 ARG A O 1
ATOM 730 N N . ARG A 1 101 ? 50.269 36.435 37.243 1.00 25.41 101 ARG A N 1
ATOM 731 C CA . ARG A 1 101 ? 51.015 37.226 36.252 1.00 26.80 101 ARG A CA 1
ATOM 732 C C . ARG A 1 101 ? 50.860 36.682 34.822 1.00 27.20 101 ARG A C 1
ATOM 733 O O . ARG A 1 101 ? 50.582 37.451 33.863 1.00 28.87 101 ARG A O 1
ATOM 741 N N . ILE A 1 102 ? 51.067 35.384 34.685 1.00 24.97 102 ILE A N 1
ATOM 742 C CA . ILE A 1 102 ? 51.093 34.729 33.392 1.00 27.21 102 ILE A CA 1
ATOM 743 C C . ILE A 1 102 ? 49.755 34.878 32.709 1.00 26.25 102 ILE A C 1
ATOM 744 O O . ILE A 1 102 ? 49.691 35.174 31.526 1.00 28.26 102 ILE A O 1
ATOM 749 N N . LEU A 1 103 ? 48.692 34.601 33.444 1.00 26.23 103 LEU A N 1
ATOM 750 C CA . LEU A 1 103 ? 47.318 34.663 32.944 1.00 28.38 103 LEU A CA 1
ATOM 751 C C . LEU A 1 103 ? 46.948 36.121 32.636 1.00 31.43 103 LEU A C 1
ATOM 752 O O . LEU A 1 103 ? 46.159 36.371 31.720 1.00 34.03 103 LEU A O 1
ATOM 757 N N . SER A 1 104 ? 47.496 37.081 33.381 1.00 33.05 104 SER A N 1
ATOM 758 C CA . SER A 1 104 ? 47.318 38.479 33.015 1.00 36.03 104 SER A CA 1
ATOM 759 C C . SER A 1 104 ? 48.008 38.771 31.724 1.00 37.70 104 SER A C 1
ATOM 760 O O . SER A 1 104 ? 47.505 39.499 30.894 1.00 41.45 104 SER A O 1
ATOM 763 N N . THR A 1 105 ? 49.146 38.162 31.528 1.00 39.14 105 THR A N 1
ATOM 764 C CA . THR A 1 105 ? 50.014 38.477 30.436 1.00 40.61 105 THR A CA 1
ATOM 765 C C . THR A 1 105 ? 49.593 37.926 29.099 1.00 42.05 105 THR A C 1
ATOM 766 O O . THR A 1 105 ? 49.596 38.682 28.132 1.00 42.98 105 THR A O 1
ATOM 770 N N . ILE A 1 106 ? 49.214 36.655 29.029 1.00 42.56 106 ILE A N 1
ATOM 771 C CA . ILE A 1 106 ? 49.170 35.913 27.752 1.00 45.62 106 ILE A CA 1
ATOM 772 C C . ILE A 1 106 ? 47.811 35.784 27.038 1.00 48.46 106 ILE A C 1
ATOM 773 O O . ILE A 1 106 ? 47.734 35.352 25.854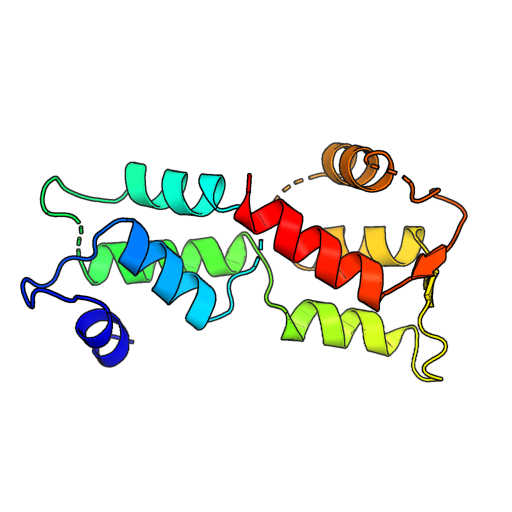 1.00 49.37 106 ILE A O 1
ATOM 778 N N . GLY A 1 107 ? 46.730 36.107 27.715 1.00 50.83 107 GLY A N 1
ATOM 779 C CA . GLY A 1 107 ? 45.504 36.235 26.962 1.00 56.17 107 GLY A CA 1
ATOM 780 C C . GLY A 1 107 ? 44.706 37.307 27.636 1.00 59.41 107 GLY A C 1
ATOM 781 O O . GLY A 1 107 ? 44.857 37.523 28.851 1.00 60.65 107 GLY A O 1
ATOM 782 N N . ASP A 1 108 ? 43.855 37.991 26.891 1.00 62.13 108 ASP A N 1
ATOM 783 C CA . ASP A 1 108 ? 43.040 38.977 27.586 1.00 64.80 108 ASP A CA 1
ATOM 784 C C . ASP A 1 108 ? 41.528 38.630 27.604 1.00 65.30 108 ASP A C 1
ATOM 785 O O . ASP A 1 108 ? 40.686 39.440 27.210 1.00 66.76 108 ASP A O 1
ATOM 790 N N . ASN A 1 109 ? 41.201 37.412 28.067 1.00 65.41 109 ASN A N 1
ATOM 791 C CA . ASN A 1 109 ? 39.794 37.054 28.439 1.00 65.75 109 ASN A CA 1
ATOM 792 C C . ASN A 1 109 ? 39.558 36.872 29.975 1.00 65.19 109 ASN A C 1
ATOM 793 O O . ASN A 1 109 ? 38.479 36.405 30.405 1.00 64.63 109 ASN A O 1
ATOM 803 N N . GLU A 1 111 ? 40.189 39.472 33.492 1.00 58.64 111 GLU A N 1
ATOM 804 C CA . GLU A 1 111 ? 40.582 40.645 34.324 1.00 55.68 111 GLU A CA 1
ATOM 805 C C . GLU A 1 111 ? 41.033 40.162 35.734 1.00 53.06 111 GLU A C 1
ATOM 806 O O . GLU A 1 111 ? 40.887 38.968 36.053 1.00 51.33 111 GLU A O 1
ATOM 808 N N . GLN A 1 112 ? 41.559 41.051 36.577 1.00 49.51 112 GLN A N 1
ATOM 809 C CA . GLN A 1 112 ? 42.074 40.630 37.883 1.00 46.73 112 GLN A CA 1
ATOM 810 C C . GLN A 1 112 ? 41.007 39.985 38.755 1.00 45.37 112 GLN A C 1
ATOM 811 O O . GLN A 1 112 ? 41.305 39.052 39.525 1.00 44.27 112 GLN A O 1
ATOM 817 N N . LYS A 1 113 ? 39.783 40.534 38.670 1.00 43.66 113 LYS A N 1
ATOM 818 C CA . LYS A 1 113 ? 38.657 40.074 39.465 1.00 41.23 113 LYS A CA 1
ATOM 819 C C . LYS A 1 113 ? 38.267 38.669 38.986 1.00 37.48 113 LYS A C 1
ATOM 820 O O . LYS A 1 113 ? 37.923 37.860 39.805 1.00 37.78 113 LYS A O 1
ATOM 822 N N . GLU A 1 114 ? 38.337 38.378 37.692 1.00 35.65 114 GLU A N 1
ATOM 823 C CA . GLU A 1 114 ? 38.018 37.019 37.173 1.00 35.93 114 GLU A CA 1
ATOM 824 C C . GLU A 1 114 ? 39.108 35.965 37.568 1.00 33.91 114 GLU A C 1
ATOM 825 O O . GLU A 1 114 ? 38.831 34.757 37.732 1.00 32.80 114 GLU A O 1
ATOM 831 N N . ILE A 1 115 ? 40.348 36.438 37.700 1.00 32.62 115 ILE A N 1
ATOM 832 C CA . ILE A 1 115 ? 41.428 35.594 38.193 1.00 30.59 115 ILE A CA 1
ATOM 833 C C . ILE A 1 115 ? 41.213 35.191 39.631 1.00 30.16 115 ILE A C 1
ATOM 834 O O . ILE A 1 115 ? 41.300 34.039 39.928 1.00 27.09 115 ILE A O 1
ATOM 839 N N . THR A 1 116 ? 40.889 36.159 40.492 1.00 31.25 116 THR A N 1
ATOM 840 C CA . THR A 1 116 ? 40.579 35.896 41.880 1.00 33.16 116 THR A CA 1
ATOM 841 C C . THR A 1 116 ? 39.403 34.892 41.978 1.00 32.82 116 THR A C 1
ATOM 842 O O . THR A 1 116 ? 39.452 33.959 42.749 1.00 32.19 116 THR A O 1
ATOM 846 N N . ASP A 1 117 ? 38.366 35.078 41.157 1.00 34.10 117 ASP A N 1
ATOM 847 C CA . ASP A 1 117 ? 37.180 34.228 41.228 1.00 34.44 117 ASP A CA 1
ATOM 848 C C . ASP A 1 117 ? 37.509 32.832 40.762 1.00 33.17 117 ASP A C 1
ATOM 849 O O . ASP A 1 117 ? 37.053 31.880 41.332 1.00 34.48 117 ASP A O 1
ATOM 854 N N . LEU A 1 118 ? 38.329 32.720 39.732 1.00 31.30 118 LEU A N 1
ATOM 855 C CA . LEU A 1 118 ? 38.842 31.453 39.318 1.00 31.13 118 LEU A CA 1
ATOM 856 C C . LEU A 1 118 ? 39.703 30.752 40.403 1.00 30.54 118 LEU A C 1
ATOM 857 O O . LEU A 1 118 ? 39.589 29.519 40.610 1.00 29.99 118 LEU A O 1
ATOM 862 N N . PHE A 1 119 ? 40.591 31.518 41.060 1.00 28.65 119 PHE A N 1
ATOM 863 C CA . PHE A 1 119 ? 41.453 30.931 42.104 1.00 28.48 119 PHE A CA 1
ATOM 864 C C . PHE A 1 119 ? 40.606 30.485 43.283 1.00 29.56 119 PHE A C 1
ATOM 865 O O . PHE A 1 119 ? 40.839 29.433 43.806 1.00 29.66 119 PHE A O 1
ATOM 873 N N . THR A 1 120 ? 39.624 31.286 43.679 1.00 32.39 120 THR A N 1
ATOM 874 C CA . THR A 1 120 ? 38.672 30.900 44.747 1.00 36.13 120 THR A CA 1
ATOM 875 C C . THR A 1 120 ? 37.887 29.644 44.410 1.00 36.09 120 THR A C 1
ATOM 876 O O . THR A 1 120 ? 37.776 28.771 45.227 1.00 37.60 120 THR A O 1
ATOM 880 N N . PHE A 1 121 ? 37.398 29.550 43.183 1.00 35.31 121 PHE A N 1
ATOM 881 C CA . PHE A 1 121 ? 36.699 28.393 42.683 1.00 35.32 121 PHE A CA 1
ATOM 882 C C . PHE A 1 121 ? 37.570 27.092 42.790 1.00 35.71 121 PHE A C 1
ATOM 883 O O . PHE A 1 121 ? 37.098 26.005 43.237 1.00 35.10 121 PHE A O 1
ATOM 899 N N . GLY A 1 123 ? 40.272 26.723 44.709 1.00 31.63 123 GLY A N 1
ATOM 900 C CA . GLY A 1 123 ? 40.810 26.539 46.071 1.00 34.08 123 GLY A CA 1
ATOM 901 C C . GLY A 1 123 ? 42.288 26.939 46.145 1.00 33.33 123 GLY A C 1
ATOM 902 O O . GLY A 1 123 ? 43.096 26.302 46.816 1.00 33.96 123 GLY A O 1
ATOM 903 N N . ILE A 1 124 ? 42.650 27.960 45.382 1.00 32.71 124 ILE A N 1
ATOM 904 C CA . ILE A 1 124 ? 44.046 28.290 45.211 1.00 30.77 124 ILE A CA 1
ATOM 905 C C . ILE A 1 124 ? 44.191 29.521 46.121 1.00 31.79 124 ILE A C 1
ATOM 906 O O . ILE A 1 124 ? 43.409 30.475 45.984 1.00 30.42 124 ILE A O 1
ATOM 911 N N . ASP A 1 125 ? 45.163 29.516 47.046 1.00 33.37 125 ASP A N 1
ATOM 912 C CA . ASP A 1 125 ? 45.395 30.778 47.798 1.00 35.39 125 ASP A CA 1
ATOM 913 C C . ASP A 1 125 ? 46.391 31.641 47.133 1.00 34.26 125 ASP A C 1
ATOM 914 O O . ASP A 1 125 ? 47.410 31.161 46.659 1.00 33.72 125 ASP A O 1
ATOM 919 N N . GLU A 1 126 ? 46.140 32.934 47.206 1.00 34.35 126 GLU A N 1
ATOM 920 C CA . GLU A 1 126 ? 46.978 33.982 46.609 1.00 35.59 126 GLU A CA 1
ATOM 921 C C . GLU A 1 126 ? 48.444 34.000 47.057 1.00 33.15 126 GLU A C 1
ATOM 922 O O . GLU A 1 126 ? 49.319 34.347 46.286 1.00 31.52 126 GLU A O 1
ATOM 928 N N . GLN A 1 127 ? 48.689 33.638 48.314 1.00 32.73 127 GLN A N 1
ATOM 929 C CA . GLN A 1 127 ? 50.046 33.507 48.844 1.00 33.28 127 GLN A CA 1
ATOM 930 C C . GLN A 1 127 ? 50.656 32.095 48.767 1.00 31.67 127 GLN A C 1
ATOM 931 O O . GLN A 1 127 ? 51.727 31.830 49.332 1.00 31.14 127 GLN A O 1
ATOM 937 N N . GLY A 1 128 ? 49.998 31.187 48.051 1.00 29.42 128 GLY A N 1
ATOM 938 C CA . GLY A 1 128 ? 50.419 29.800 48.061 1.00 26.87 128 GLY A CA 1
ATOM 939 C C . GLY A 1 128 ? 50.912 29.369 46.678 1.00 24.99 128 GLY A C 1
ATOM 940 O O . GLY A 1 128 ? 51.323 30.225 45.863 1.00 24.50 128 GLY A O 1
ATOM 941 N N . VAL A 1 129 ? 50.855 28.053 46.443 1.00 23.41 129 VAL A N 1
ATOM 942 C CA . VAL A 1 129 ? 51.363 27.466 45.234 1.00 22.84 129 VAL A CA 1
ATOM 943 C C . VAL A 1 129 ? 50.214 26.830 44.458 1.00 22.48 129 VAL A C 1
ATOM 944 O O . VAL A 1 129 ? 49.132 26.580 44.984 1.00 21.82 129 VAL A O 1
ATOM 948 N N . VAL A 1 130 ? 50.462 26.530 43.203 1.00 21.52 130 VAL A N 1
ATOM 949 C CA . VAL A 1 130 ? 49.460 25.832 42.392 1.00 21.45 130 VAL A CA 1
ATOM 950 C C . VAL A 1 130 ? 50.113 24.614 41.770 1.00 21.07 130 VAL A C 1
ATOM 951 O O . VAL A 1 130 ? 51.257 24.707 41.254 1.00 21.33 130 VAL A O 1
ATOM 955 N N . LYS A 1 131 ? 49.380 23.482 41.780 1.00 21.64 131 LYS A N 1
ATOM 956 C CA . LYS A 1 131 ? 49.880 22.269 41.164 1.00 21.65 131 LYS A CA 1
ATOM 957 C C . LYS A 1 131 ? 49.584 22.400 39.656 1.00 21.34 131 LYS A C 1
ATOM 958 O O . LYS A 1 131 ? 48.427 22.417 39.241 1.00 21.69 131 LYS A O 1
ATOM 964 N N . VAL A 1 132 ? 50.615 22.523 38.839 1.00 21.56 132 VAL A N 1
ATOM 965 C CA . VAL A 1 132 ? 50.472 22.897 37.421 1.00 21.37 132 VAL A CA 1
ATOM 966 C C . VAL A 1 132 ? 49.635 21.864 36.656 1.00 23.56 132 VAL A C 1
ATOM 967 O O . VAL A 1 132 ? 48.738 22.257 35.889 1.00 25.81 132 VAL A O 1
ATOM 971 N N . ASP A 1 133 ? 49.866 20.546 36.854 1.00 24.11 133 ASP A N 1
ATOM 972 C CA . ASP A 1 133 ? 49.066 19.575 36.025 1.00 24.72 133 ASP A CA 1
ATOM 973 C C . ASP A 1 133 ? 47.557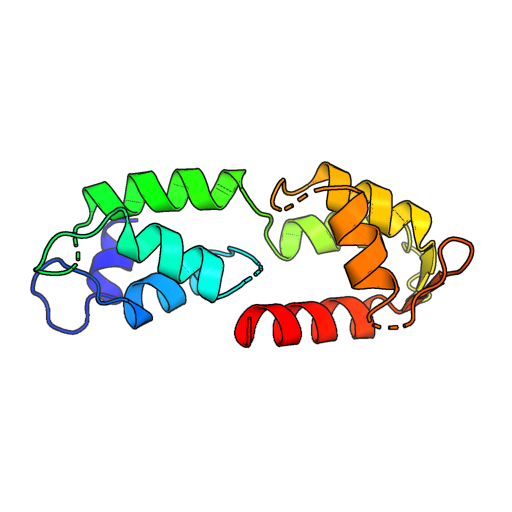 19.674 36.367 1.00 24.64 133 ASP A C 1
ATOM 974 O O . ASP A 1 133 ? 46.686 19.695 35.462 1.00 23.95 133 ASP A O 1
ATOM 979 N N . ASP A 1 134 ? 47.258 19.745 37.669 1.00 23.79 134 ASP A N 1
ATOM 980 C CA . ASP A 1 134 ? 45.892 19.807 38.103 1.00 23.19 134 ASP A CA 1
ATOM 981 C C . ASP A 1 134 ? 45.264 21.084 37.579 1.00 21.99 134 ASP A C 1
ATOM 982 O O . ASP A 1 134 ? 44.135 21.017 37.060 1.00 20.69 134 ASP A O 1
ATOM 987 N N . PHE A 1 135 ? 45.969 22.226 37.675 1.00 20.00 135 PHE A N 1
ATOM 988 C CA . PHE A 1 135 ? 45.430 23.475 37.165 1.00 19.62 135 PHE A CA 1
ATOM 989 C C . PHE A 1 135 ? 45.061 23.445 35.666 1.00 21.02 135 PHE A C 1
ATOM 990 O O . PHE A 1 135 ? 43.949 23.843 35.253 1.00 19.56 135 PHE A O 1
ATOM 998 N N . ILE A 1 136 ? 46.031 23.069 34.822 1.00 21.66 136 ILE A N 1
ATOM 999 C CA . ILE A 1 136 ? 45.757 22.980 33.364 1.00 23.60 136 ILE A CA 1
ATOM 1000 C C . ILE A 1 136 ? 44.593 22.046 33.054 1.00 23.26 136 ILE A C 1
ATOM 1001 O O . ILE A 1 136 ? 43.766 22.442 32.280 1.00 23.01 136 ILE A O 1
ATOM 1006 N N . ASN A 1 137 ? 44.526 20.861 33.682 1.00 22.48 137 ASN A N 1
ATOM 1007 C CA . ASN A 1 137 ? 43.426 19.961 33.514 1.00 24.55 137 ASN A CA 1
ATOM 1008 C C . ASN A 1 137 ? 42.050 20.508 33.962 1.00 22.93 137 ASN A C 1
ATOM 1009 O O . ASN A 1 137 ? 41.036 20.329 33.275 1.00 21.70 137 ASN A O 1
ATOM 1014 N N . GLN A 1 138 ? 42.022 21.201 35.084 1.00 22.37 138 GLN A N 1
ATOM 1015 C CA . GLN A 1 138 ? 40.753 21.695 35.611 1.00 23.58 138 GLN A CA 1
ATOM 1016 C C . GLN A 1 138 ? 40.268 22.879 34.746 1.00 22.33 138 GLN A C 1
ATOM 1017 O O . GLN A 1 138 ? 39.097 23.112 34.505 1.00 19.95 138 GLN A O 1
ATOM 1023 N N . ASP A 1 139 ? 41.214 23.648 34.284 1.00 23.38 139 ASP A N 1
ATOM 1024 C CA . ASP A 1 139 ? 40.879 24.817 33.519 1.00 24.10 139 ASP A CA 1
ATOM 1025 C C . ASP A 1 139 ? 40.334 24.359 32.112 1.00 23.18 139 ASP A C 1
ATOM 1026 O O . ASP A 1 139 ? 39.362 24.910 31.668 1.00 21.97 139 ASP A O 1
ATOM 1031 N N . ASN A 1 140 ? 41.004 23.412 31.418 1.00 23.62 140 ASN A N 1
ATOM 1032 C CA . ASN A 1 140 ? 40.400 22.772 30.181 1.00 25.15 140 ASN A CA 1
ATOM 1033 C C . ASN A 1 140 ? 38.990 22.309 30.423 1.00 23.97 140 ASN A C 1
ATOM 1034 O O . ASN A 1 140 ? 38.100 22.622 29.638 1.00 22.62 140 ASN A O 1
ATOM 1039 N N . HIS A 1 141 ? 38.806 21.525 31.481 1.00 23.24 141 HIS A N 1
ATOM 1040 C CA . HIS A 1 141 ? 37.503 21.042 31.832 1.00 25.71 141 HIS A CA 1
ATOM 1041 C C . HIS A 1 141 ? 36.538 22.189 32.057 1.00 25.36 141 HIS A C 1
ATOM 1042 O O . HIS A 1 141 ? 35.432 22.207 31.529 1.00 27.50 141 HIS A O 1
ATOM 1049 N N . HIS A 1 142 ? 36.916 23.156 32.880 1.00 23.66 142 HIS A N 1
ATOM 1050 C CA . HIS A 1 142 ? 36.055 24.266 33.082 1.00 23.81 142 HIS A CA 1
ATOM 1051 C C . HIS A 1 142 ? 35.634 24.906 31.725 1.00 23.73 142 HIS A C 1
ATOM 1052 O O . HIS A 1 142 ? 34.441 25.143 31.470 1.00 23.03 142 HIS A O 1
ATOM 1059 N N . HIS A 1 143 ? 36.620 25.184 30.881 1.00 21.02 143 HIS A N 1
ATOM 1060 C CA . HIS A 1 143 ? 36.365 25.883 29.637 1.00 21.63 143 HIS A CA 1
ATOM 1061 C C . HIS A 1 143 ? 35.376 25.119 28.758 1.00 22.18 143 HIS A C 1
ATOM 1062 O O . HIS A 1 143 ? 34.479 25.752 28.164 1.00 23.88 143 HIS A O 1
ATOM 1069 N N . HIS A 1 144 ? 35.483 23.787 28.702 1.00 21.01 144 HIS A N 1
ATOM 1070 C CA . HIS A 1 144 ? 34.570 22.993 27.892 1.00 23.85 144 HIS A CA 1
ATOM 1071 C C . HIS A 1 144 ? 33.128 23.049 28.313 1.00 24.47 144 HIS A C 1
ATOM 1072 O O . HIS A 1 144 ? 32.237 22.878 27.497 1.00 25.64 144 HIS A O 1
ATOM 1079 N N . HIS A 1 145 ? 32.899 23.278 29.602 1.00 22.86 145 HIS A N 1
ATOM 1080 C CA . HIS A 1 145 ? 31.524 23.283 30.176 1.00 22.94 145 HIS A CA 1
ATOM 1081 C C . HIS A 1 145 ? 30.874 24.619 30.489 1.00 22.12 145 HIS A C 1
ATOM 1082 O O . HIS A 1 145 ? 29.732 24.632 31.000 1.00 22.85 145 HIS A O 1
ATOM 1089 N N . HIS A 1 146 ? 31.565 25.704 30.137 1.00 20.40 146 HIS A N 1
ATOM 1090 C CA . HIS A 1 146 ? 31.161 27.087 30.385 1.00 19.73 146 HIS A CA 1
ATOM 1091 C C . HIS A 1 146 ? 31.362 28.029 29.161 1.00 19.85 146 HIS A C 1
ATOM 1092 O O . HIS A 1 146 ? 31.111 29.274 29.448 1.00 21.44 146 HIS A O 1
#

Nearest PDB structures (foldseek):
  4oci-assembly1_A-2  TM=1.005E+00  e=8.376E-21  Entamoeba histolytica HM-1:IMSS-A
  3jvt-assembly1_B  TM=4.091E-01  e=4.974E-03  Argopecten irradians
  4ggn-assembly1_A  TM=4.748E-01  e=1.074E-02  Plasmodium knowlesi strain H
  1dfk-assembly1_Y  TM=4.004E-01  e=7.097E-03  Argopecten irradians
  6tj5-assembly1_B  TM=4.388E-01  e=1.725E-02  Toxoplasma gondii

Secondary structure (DSSP, 8-state):
-HHHHHHH-TTSSS---HHHHHHHHHHTT---HHHHHHHHHHT--TT--HHHHHHHHHHHHHTS--HHHHHHHHHHH-TT--SEEEHHHHHHHHHHH----HHHHHHHHH----TTSEEEHHHHHHHHHHHHHH-